Protein AF-A0AAN3KKC9-F1 (afdb_monomer)

Radius of gyration: 14.22 Å; Cα contacts (8 Å, |Δi|>4): 188; chains: 1; bounding box: 33×47×33 Å

Nearest PDB structures (foldseek):
  6au2-assembly1_A  TM=3.866E-01  e=2.430E+00  Homo sapiens
  7cjt-assembly1_D  TM=3.607E-01  e=2.745E+00  Homo sapiens
  1zq1-assembly1_B  TM=3.886E-01  e=3.102E+00  Pyrococcus abyssi
  4a4k-assembly5_I  TM=3.040E-01  e=2.918E+00  Saccharomyces cerevisiae

Secondary structure (DSSP, 8-state):
-HHHHHHHHHHHHHHHHS-HHHHHHHHHHS-SSS--EEEEEGGGTEEEEEEETT-----TTSEEEEEETTS-EEEEE--S-S--S-TTS-EEEEHHHHHTT-HHHHHHHHHHHHHHHTT-S-TTBS-------

Foldseek 3Di:
DVVQVVVLVVLLVVLLVDALVVSLCCLQVVCVQWFKKWFQAVVVQFIFIFGQSVRDDQDAQDWGFTQTSLRDTDIDGRPDPQDDPDSNDGHIHTSNCQCPVDPVSVVQSSQLSVCSNVVPPCSTGNDCPDPDD

Solvent-accessible surface area (backbone atoms only — not comparable to full-atom values): 7758 Å² total; per-residue (Å²): 107,71,66,57,57,53,49,51,54,52,50,45,54,46,50,66,75,46,55,68,67,60,42,51,50,48,54,58,75,64,33,91,86,61,66,45,32,32,43,37,28,55,91,74,41,34,39,47,46,28,31,56,69,80,71,67,82,94,48,75,73,40,81,43,46,34,43,31,65,89,70,49,80,48,78,51,60,35,86,60,74,64,62,83,88,51,91,72,48,64,36,57,34,44,43,58,61,48,45,69,66,44,72,67,48,30,51,52,51,55,50,36,54,47,30,50,58,73,62,47,95,64,37,37,46,70,68,84,72,73,89,75,128

Mean predicted aligned error: 5.26 Å

Sequence (133 aa):
MILMSRHIRKMQKKLKQTSVPDFIYYSIEKHNKYPIYVLHMPSNNIIEIGYNIINTDLVIGEKIHFRTLSNRSLYFNLTQPPLIATIKDDVFCTLHDYYNHNNETKSTIDNYISKIKDNHNTPWLLNNENVQE

pLDDT: mean 86.84, std 11.94, range [32.84, 96.31]

Organism: Escherichia coli (NCBI:txid562)

Structure (mmCIF, N/CA/C/O backbone):
data_AF-A0AAN3KKC9-F1
#
_entry.id   AF-A0AAN3KKC9-F1
#
loop_
_atom_site.group_PDB
_atom_site.id
_atom_site.type_symbol
_atom_site.label_atom_id
_atom_site.label_alt_id
_atom_site.label_comp_id
_atom_site.label_asym_id
_atom_site.label_entity_id
_atom_site.label_seq_id
_atom_site.pdbx_PDB_ins_code
_atom_site.Cartn_x
_atom_site.Cartn_y
_atom_site.Cartn_z
_atom_site.occupancy
_atom_site.B_iso_or_equiv
_atom_site.auth_seq_id
_atom_site.auth_comp_id
_atom_site.auth_asym_id
_atom_site.auth_atom_id
_atom_site.pdbx_PDB_model_num
ATOM 1 N N . MET A 1 1 ? -14.527 10.307 -11.798 1.00 59.19 1 MET A N 1
ATOM 2 C CA . MET A 1 1 ? -13.773 9.029 -11.851 1.00 59.19 1 MET A CA 1
ATOM 3 C C . MET A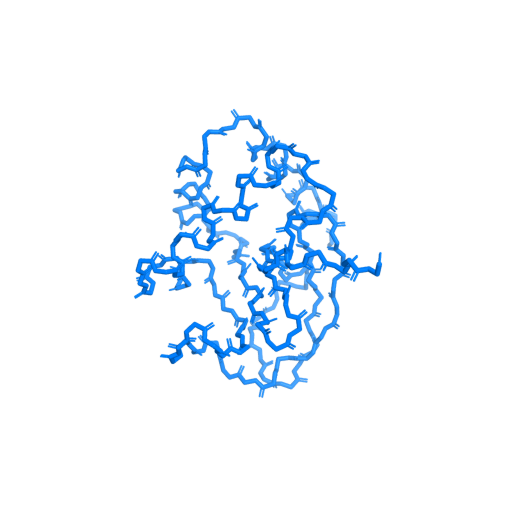 1 1 ? -12.574 9.041 -12.820 1.00 59.19 1 MET A C 1
ATOM 5 O O . MET A 1 1 ? -11.491 8.644 -12.409 1.00 59.19 1 MET A O 1
ATOM 9 N N . ILE A 1 2 ? -12.700 9.558 -14.057 1.00 67.69 2 ILE A N 1
ATOM 10 C CA . ILE A 1 2 ? -11.627 9.569 -15.091 1.00 67.69 2 ILE A CA 1
ATOM 11 C C . ILE A 1 2 ? -10.306 10.219 -14.619 1.00 67.69 2 ILE A C 1
ATOM 13 O O . ILE A 1 2 ? -9.221 9.715 -14.913 1.00 67.69 2 ILE A O 1
ATOM 17 N N . LEU A 1 3 ? -10.384 11.314 -13.853 1.00 79.50 3 LEU A N 1
ATOM 18 C CA . LEU A 1 3 ? -9.206 12.023 -13.336 1.00 79.50 3 LEU A CA 1
ATOM 19 C C . LEU A 1 3 ? -8.387 11.178 -12.347 1.00 79.50 3 LEU A C 1
ATOM 21 O O . LEU A 1 3 ? -7.163 11.147 -12.456 1.00 79.50 3 LEU A O 1
ATOM 25 N N . MET A 1 4 ? -9.052 10.447 -11.444 1.00 83.69 4 MET A N 1
ATOM 26 C CA . MET A 1 4 ? -8.395 9.576 -10.464 1.00 83.69 4 MET A CA 1
ATOM 27 C C . MET A 1 4 ? -7.703 8.399 -11.160 1.00 83.69 4 MET A C 1
ATOM 29 O O . MET A 1 4 ? -6.526 8.144 -10.933 1.00 83.69 4 MET A O 1
ATOM 33 N N . SER A 1 5 ? -8.375 7.735 -12.104 1.00 83.00 5 SER A N 1
ATOM 34 C CA . SER A 1 5 ? -7.759 6.642 -12.868 1.00 83.00 5 SER A CA 1
ATOM 35 C C . SER A 1 5 ? -6.536 7.105 -13.672 1.00 83.00 5 SER A C 1
ATOM 37 O O . SER A 1 5 ? -5.529 6.398 -13.732 1.00 83.00 5 SER A O 1
ATOM 39 N N . ARG A 1 6 ? -6.580 8.309 -14.265 1.00 87.12 6 ARG A N 1
ATOM 40 C CA . ARG A 1 6 ? -5.419 8.910 -14.944 1.00 87.12 6 ARG A CA 1
ATOM 41 C C . ARG A 1 6 ? -4.295 9.239 -13.959 1.00 87.12 6 ARG A C 1
AT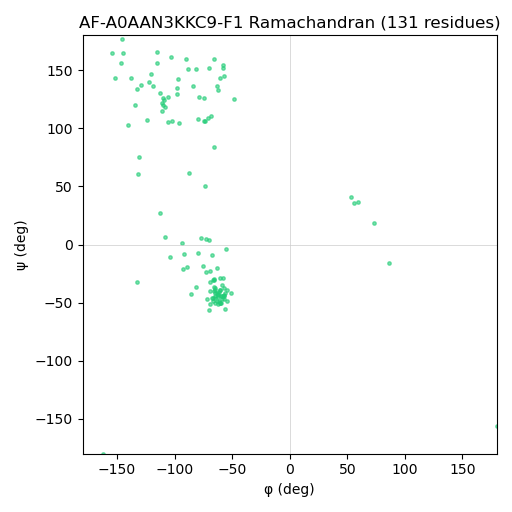OM 43 O O . ARG A 1 6 ? -3.129 9.024 -14.293 1.00 87.12 6 ARG A O 1
ATOM 50 N N . HIS A 1 7 ? -4.633 9.736 -12.771 1.00 88.31 7 HIS A N 1
ATOM 51 C CA . HIS A 1 7 ? -3.671 10.004 -11.705 1.00 88.31 7 HIS A CA 1
ATOM 52 C C . HIS A 1 7 ? -2.953 8.720 -11.270 1.00 88.31 7 HIS A C 1
ATOM 54 O O . HIS A 1 7 ? -1.728 8.670 -11.322 1.00 88.31 7 HIS A O 1
ATOM 60 N N . ILE A 1 8 ? -3.694 7.650 -10.982 1.00 89.06 8 ILE A N 1
ATOM 61 C CA . ILE A 1 8 ? -3.138 6.352 -10.568 1.00 89.06 8 ILE A CA 1
ATOM 62 C C . ILE A 1 8 ? -2.166 5.807 -11.619 1.00 89.06 8 ILE A C 1
ATOM 64 O O . ILE A 1 8 ? -1.034 5.459 -11.292 1.00 89.06 8 ILE A O 1
ATOM 68 N N . ARG A 1 9 ? -2.546 5.826 -12.904 1.00 89.69 9 ARG A N 1
ATOM 69 C CA . ARG A 1 9 ? -1.652 5.397 -13.997 1.00 89.69 9 ARG A CA 1
ATOM 70 C C . ARG A 1 9 ? -0.373 6.231 -14.071 1.00 89.69 9 ARG A C 1
ATOM 72 O O . ARG A 1 9 ? 0.696 5.693 -14.348 1.00 89.69 9 ARG A O 1
ATOM 79 N N . LYS A 1 10 ? -0.463 7.548 -13.848 1.00 90.69 10 LYS A N 1
ATOM 80 C CA . LYS A 1 10 ? 0.715 8.429 -13.798 1.00 90.69 10 LYS A CA 1
ATOM 81 C C . LYS A 1 10 ? 1.635 8.033 -12.642 1.00 90.69 10 LYS A C 1
ATOM 83 O O . LYS A 1 10 ? 2.846 7.991 -12.830 1.00 90.69 10 LYS A O 1
ATOM 88 N N . MET A 1 11 ? 1.066 7.718 -11.485 1.00 91.25 11 MET A N 1
ATOM 89 C CA . MET A 1 11 ? 1.815 7.341 -10.287 1.00 91.25 11 MET A CA 1
ATOM 90 C C . MET A 1 11 ? 2.487 5.976 -10.433 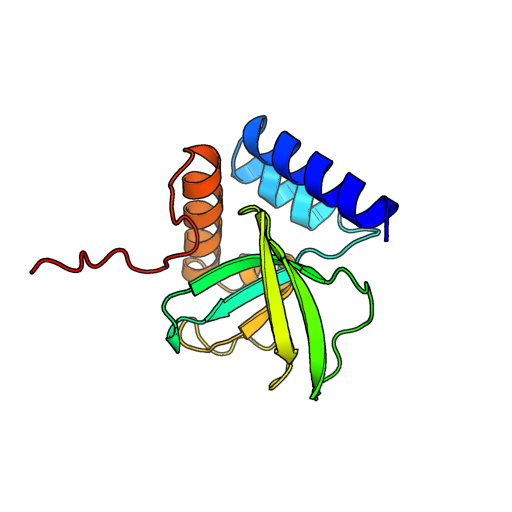1.00 91.25 11 MET A C 1
ATOM 92 O O . MET A 1 11 ? 3.666 5.854 -10.120 1.00 91.25 11 MET A O 1
ATOM 96 N N . GLN A 1 12 ? 1.810 4.998 -11.037 1.00 90.88 12 GLN A N 1
ATOM 97 C CA . GLN A 1 12 ? 2.410 3.709 -11.395 1.00 90.88 12 GLN A CA 1
ATOM 98 C C . GLN A 1 12 ? 3.591 3.868 -12.364 1.00 90.88 12 GLN A C 1
ATOM 100 O O . GLN A 1 12 ? 4.644 3.273 -12.157 1.00 90.88 12 GLN A O 1
ATOM 105 N N . LYS A 1 13 ? 3.456 4.710 -13.400 1.00 91.94 13 LYS A N 1
ATOM 106 C CA . LYS A 1 13 ? 4.572 5.01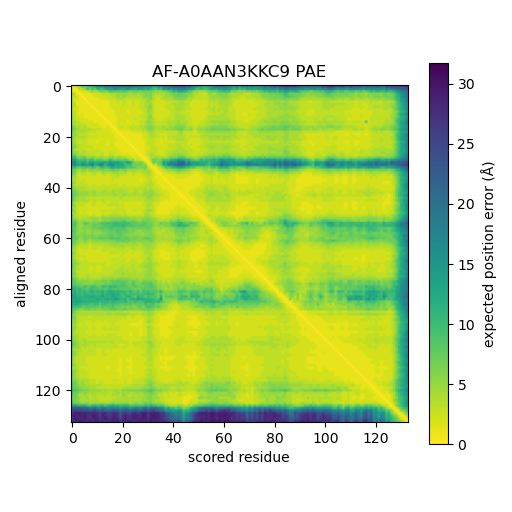1 -14.315 1.00 91.94 13 LYS A CA 1
ATOM 107 C C . LYS A 1 13 ? 5.735 5.681 -13.589 1.00 91.94 13 LYS A C 1
ATOM 109 O O . LYS A 1 13 ? 6.881 5.317 -13.824 1.00 91.94 13 LYS A O 1
ATOM 114 N N . LYS A 1 14 ? 5.438 6.634 -12.702 1.00 91.56 14 LYS A N 1
ATOM 115 C CA . LYS A 1 14 ? 6.456 7.343 -11.926 1.00 91.56 14 LYS A CA 1
ATOM 116 C C . LYS A 1 14 ? 7.230 6.392 -11.014 1.00 91.56 14 LYS A C 1
ATOM 118 O O . LYS A 1 14 ? 8.451 6.433 -11.039 1.00 91.56 14 LYS A O 1
ATOM 123 N N . LEU A 1 15 ? 6.536 5.494 -10.310 1.00 92.38 15 LEU A N 1
ATOM 12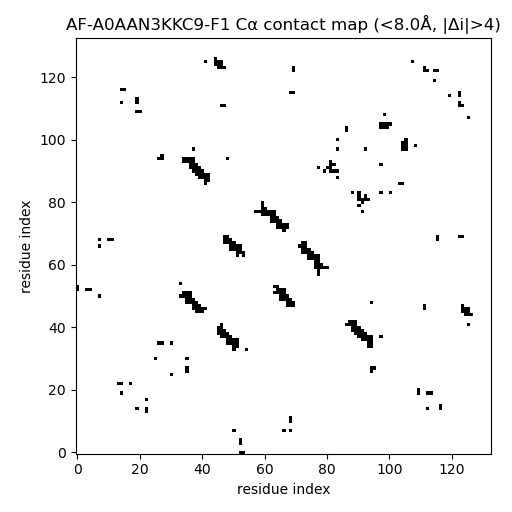4 C CA . LEU A 1 15 ? 7.146 4.456 -9.470 1.00 92.38 15 LEU A CA 1
ATOM 125 C C . LEU A 1 15 ? 8.210 3.656 -10.235 1.00 92.38 15 LEU A C 1
ATOM 127 O O . LEU A 1 15 ? 9.288 3.404 -9.708 1.00 92.38 15 LEU A O 1
ATOM 131 N N . LYS A 1 16 ? 7.942 3.302 -11.498 1.00 90.12 16 LYS A N 1
ATOM 132 C CA . LYS A 1 16 ? 8.890 2.558 -12.345 1.00 90.12 16 LYS A CA 1
ATOM 133 C C . LYS A 1 16 ? 10.126 3.359 -12.759 1.00 90.12 16 LYS A C 1
ATOM 135 O O . LYS A 1 16 ? 11.136 2.761 -13.109 1.00 90.12 16 LYS A O 1
ATOM 140 N N . GLN A 1 17 ? 10.045 4.686 -12.751 1.00 91.44 17 GLN A N 1
ATOM 141 C CA . GLN A 1 17 ? 11.067 5.584 -13.298 1.00 91.44 17 GLN A CA 1
ATOM 142 C C . GLN A 1 17 ? 11.923 6.265 -12.224 1.00 91.44 17 GLN A C 1
ATOM 144 O O . GLN A 1 17 ? 12.926 6.885 -12.561 1.00 91.44 17 GLN A O 1
ATOM 149 N N . THR A 1 18 ? 11.547 6.177 -10.947 1.00 92.25 18 THR A N 1
ATOM 150 C CA . THR A 1 18 ? 12.249 6.846 -9.842 1.00 92.25 18 THR A CA 1
ATOM 151 C C . THR A 1 18 ? 12.875 5.846 -8.871 1.00 92.25 18 THR A C 1
ATOM 153 O O . THR A 1 18 ? 12.578 4.646 -8.901 1.00 92.25 18 THR A O 1
ATOM 156 N N . SER A 1 19 ? 13.776 6.315 -8.004 1.00 93.81 19 SER A N 1
ATOM 157 C CA . SER A 1 19 ? 14.222 5.514 -6.860 1.00 93.81 19 SER A CA 1
ATOM 158 C C . SER A 1 19 ? 13.061 5.297 -5.873 1.00 93.81 19 SER A C 1
ATOM 160 O O . SER A 1 19 ? 12.060 6.021 -5.912 1.00 93.81 19 SER A O 1
ATOM 162 N N . VAL A 1 20 ? 13.175 4.278 -5.015 1.00 93.44 20 VAL A N 1
ATOM 163 C CA . VAL A 1 20 ? 12.172 3.999 -3.972 1.00 93.44 20 VAL A CA 1
ATOM 164 C C . VAL A 1 20 ? 12.058 5.175 -2.990 1.00 93.44 20 VAL A C 1
ATOM 166 O O . VAL A 1 20 ? 10.940 5.671 -2.827 1.00 93.44 20 VAL A O 1
ATOM 169 N N . PRO A 1 21 ? 13.168 5.719 -2.443 1.00 92.25 21 PRO A N 1
ATOM 170 C CA . PRO A 1 21 ? 13.101 6.890 -1.571 1.00 92.25 21 PRO A CA 1
ATOM 171 C C . PRO A 1 21 ? 12.455 8.105 -2.244 1.00 92.25 21 PRO A C 1
ATOM 173 O O . PRO A 1 21 ? 11.577 8.731 -1.653 1.00 92.25 21 PRO A O 1
ATOM 176 N N . ASP A 1 22 ? 12.811 8.406 -3.500 1.00 93.12 22 ASP A N 1
ATOM 177 C CA . ASP A 1 22 ? 12.248 9.560 -4.218 1.00 93.12 22 ASP A CA 1
ATOM 178 C C . ASP A 1 22 ? 10.747 9.406 -4.467 1.00 93.12 22 ASP A C 1
ATOM 180 O O . ASP A 1 22 ? 9.991 10.381 -4.412 1.00 93.12 22 ASP A O 1
ATOM 184 N N . PHE A 1 23 ? 10.298 8.183 -4.766 1.00 93.69 23 PHE A N 1
ATOM 185 C CA . PHE A 1 23 ? 8.882 7.903 -4.969 1.00 93.69 23 PHE A CA 1
ATOM 186 C C . PHE A 1 23 ? 8.088 8.113 -3.683 1.00 93.69 23 PHE A C 1
ATOM 188 O O . PHE A 1 23 ? 7.030 8.748 -3.720 1.00 93.69 23 PHE A O 1
ATOM 195 N N . ILE A 1 24 ? 8.589 7.597 -2.561 1.00 92.56 24 ILE A N 1
ATOM 196 C CA . ILE A 1 24 ? 7.931 7.714 -1.259 1.00 92.56 24 ILE A CA 1
ATOM 197 C C . ILE A 1 24 ? 7.917 9.171 -0.810 1.00 92.56 24 ILE A C 1
ATOM 199 O O . ILE A 1 24 ? 6.846 9.690 -0.510 1.00 92.56 24 ILE A O 1
ATOM 203 N N . TYR A 1 25 ? 9.059 9.861 -0.873 1.00 91.25 25 TYR A N 1
ATOM 204 C CA . TYR A 1 25 ? 9.148 11.288 -0.566 1.00 91.25 25 TYR A CA 1
ATOM 205 C C . TYR A 1 25 ? 8.153 12.095 -1.403 1.00 91.25 25 TYR A C 1
ATOM 207 O O . TYR A 1 25 ? 7.362 12.863 -0.867 1.00 91.25 25 TYR A O 1
ATOM 215 N N . TYR A 1 26 ? 8.100 11.868 -2.718 1.00 89.75 26 TYR A N 1
ATOM 216 C CA . TYR A 1 26 ? 7.122 12.536 -3.575 1.00 89.75 26 TYR A CA 1
ATOM 217 C C . TYR A 1 26 ? 5.671 12.211 -3.190 1.00 89.75 26 TYR A C 1
ATOM 219 O O . TYR A 1 26 ? 4.816 13.094 -3.225 1.00 89.75 26 TYR A O 1
ATOM 227 N N . SER A 1 27 ? 5.392 10.954 -2.849 1.00 89.62 27 SER A N 1
ATOM 228 C CA . SER A 1 27 ? 4.062 10.481 -2.458 1.00 89.62 27 SER A CA 1
ATOM 229 C C . SER A 1 27 ? 3.597 11.105 -1.143 1.00 89.62 27 SER A C 1
ATOM 231 O O . SER A 1 27 ? 2.423 11.446 -1.018 1.00 89.62 27 SER A O 1
ATOM 233 N N . ILE A 1 28 ? 4.523 11.303 -0.204 1.00 89.12 28 ILE A N 1
ATOM 234 C CA . ILE A 1 28 ? 4.271 11.914 1.100 1.00 89.12 28 ILE A CA 1
ATOM 235 C C . ILE A 1 28 ? 4.245 13.440 1.022 1.00 89.12 28 ILE A C 1
ATOM 237 O O . ILE A 1 28 ? 3.432 14.039 1.696 1.00 89.12 28 ILE A O 1
ATOM 241 N N . GLU A 1 29 ? 5.062 14.104 0.208 1.00 83.38 29 GLU A N 1
ATOM 242 C CA . GLU A 1 29 ? 5.160 15.577 0.208 1.00 83.38 29 GLU A CA 1
ATOM 243 C C . GLU A 1 29 ? 4.228 16.261 -0.795 1.00 83.38 29 GLU A C 1
ATOM 245 O O . GLU A 1 29 ? 3.943 17.453 -0.696 1.00 83.38 29 GLU A O 1
ATOM 250 N N . LYS A 1 30 ? 3.772 15.538 -1.824 1.00 72.31 30 LYS A N 1
ATOM 251 C CA . LYS A 1 30 ? 2.951 16.103 -2.911 1.00 72.31 30 LYS A CA 1
ATOM 252 C C . LYS A 1 30 ? 1.519 15.560 -2.919 1.00 72.31 30 LYS A C 1
ATOM 254 O O . LYS A 1 30 ? 0.873 15.567 -3.968 1.00 72.31 30 LYS A O 1
ATOM 259 N N . HIS A 1 31 ? 1.002 15.140 -1.762 1.00 65.56 31 HIS A N 1
ATOM 260 C CA . HIS A 1 31 ? -0.327 14.532 -1.591 1.00 65.56 31 HIS A CA 1
ATOM 261 C C . HIS A 1 31 ? -1.515 15.509 -1.715 1.00 65.56 31 HIS A C 1
ATOM 263 O O . HIS A 1 31 ? -2.657 15.084 -1.566 1.00 65.56 31 HIS A O 1
ATOM 269 N N . ASN A 1 32 ? -1.284 16.784 -2.060 1.00 59.25 32 ASN A N 1
ATOM 270 C CA . ASN A 1 32 ? -2.227 17.917 -1.956 1.00 59.25 32 ASN A CA 1
ATOM 271 C C . ASN A 1 32 ? -3.602 17.778 -2.647 1.00 59.25 32 ASN A C 1
ATOM 273 O O . ASN A 1 32 ? -4.414 18.693 -2.559 1.00 59.25 32 ASN A O 1
ATOM 277 N N . LYS A 1 33 ? -3.881 16.690 -3.372 1.00 72.81 33 LYS A N 1
ATOM 278 C CA . LYS A 1 33 ? -5.191 16.457 -4.004 1.00 72.81 33 LYS A CA 1
ATOM 279 C C . LYS A 1 33 ? -5.766 15.062 -3.772 1.00 72.81 33 LYS A C 1
ATOM 281 O O . LYS A 1 33 ? -6.983 14.928 -3.744 1.00 72.81 33 LYS A O 1
ATOM 286 N N . TYR A 1 34 ? -4.914 14.045 -3.658 1.00 81.38 34 TYR A N 1
ATOM 287 C CA . TYR A 1 34 ? -5.322 12.647 -3.542 1.00 81.38 34 TYR A CA 1
ATOM 288 C C . TYR A 1 34 ? -4.405 11.951 -2.536 1.00 81.38 34 TYR A C 1
ATOM 290 O O . TYR A 1 34 ? -3.258 11.652 -2.888 1.00 81.38 34 TYR A O 1
ATOM 298 N N . PRO A 1 35 ? -4.878 11.711 -1.302 1.00 86.69 35 PRO A N 1
ATOM 299 C CA . PRO A 1 35 ? -4.110 10.976 -0.314 1.00 86.69 35 PRO A CA 1
ATOM 300 C C . PRO A 1 35 ? -3.806 9.562 -0.812 1.00 86.69 35 PRO A C 1
ATOM 302 O O . PRO A 1 35 ? -4.628 8.921 -1.476 1.00 86.69 35 PRO A O 1
ATOM 305 N N . ILE A 1 36 ? -2.610 9.084 -0.482 1.00 91.94 36 ILE A N 1
ATOM 306 C CA . ILE A 1 36 ? -2.217 7.691 -0.678 1.00 91.94 36 ILE A CA 1
ATOM 307 C C . ILE A 1 36 ? -2.405 6.983 0.655 1.00 91.94 36 ILE A C 1
ATOM 309 O O . ILE A 1 36 ? -1.995 7.501 1.694 1.00 91.94 36 ILE A O 1
ATOM 313 N N . TYR A 1 37 ? -3.007 5.803 0.612 1.00 93.50 37 TYR A N 1
ATOM 314 C CA . TYR A 1 37 ? -3.285 4.984 1.782 1.00 93.50 37 TYR A CA 1
ATOM 315 C C . TYR A 1 37 ? -2.513 3.673 1.730 1.00 93.50 37 TYR A C 1
ATOM 317 O O . TYR A 1 37 ? -2.165 3.183 0.650 1.00 93.50 37 TYR A O 1
ATOM 325 N N . VAL A 1 38 ? -2.295 3.110 2.911 1.00 94.88 38 VAL A N 1
ATOM 326 C CA . VAL A 1 38 ? -1.746 1.779 3.143 1.00 94.88 38 VAL A CA 1
ATOM 327 C C . VAL A 1 38 ? -2.866 0.915 3.699 1.00 94.88 38 VAL A C 1
ATOM 329 O O . VAL A 1 38 ? -3.505 1.284 4.679 1.00 94.88 38 VAL A O 1
ATOM 332 N N . LEU A 1 39 ? -3.097 -0.225 3.057 1.00 95.19 39 LEU A N 1
ATOM 333 C CA . LEU A 1 39 ? -3.862 -1.341 3.587 1.00 95.19 39 LEU A CA 1
ATOM 334 C C . LEU A 1 39 ? -2.857 -2.393 4.042 1.00 95.19 39 LEU A C 1
ATOM 336 O O . LEU A 1 39 ? -2.238 -3.047 3.206 1.00 95.19 39 LEU A O 1
ATOM 340 N N . HIS A 1 40 ? -2.681 -2.536 5.345 1.00 93.75 40 HIS A N 1
ATOM 341 C CA . HIS A 1 40 ? -1.819 -3.544 5.945 1.00 93.75 40 HIS A CA 1
ATOM 342 C C . HIS A 1 40 ? -2.715 -4.553 6.658 1.00 93.75 40 HIS A C 1
ATOM 344 O O . HIS A 1 40 ? -3.445 -4.179 7.563 1.00 93.75 40 HIS A O 1
ATOM 350 N N . MET A 1 41 ? -2.731 -5.802 6.200 1.00 92.62 41 MET A N 1
ATOM 351 C CA . MET A 1 41 ? -3.562 -6.874 6.752 1.00 92.62 41 MET A CA 1
ATOM 352 C C . MET A 1 41 ? -2.705 -8.120 6.992 1.00 92.62 41 MET A C 1
ATOM 354 O O . MET A 1 41 ? -2.736 -9.060 6.186 1.00 92.62 41 MET A O 1
ATOM 358 N N . PRO A 1 42 ? -1.881 -8.133 8.051 1.00 90.75 42 PRO A N 1
ATOM 359 C CA . PRO A 1 42 ? -1.045 -9.272 8.401 1.00 90.75 42 PRO A CA 1
ATOM 360 C C . PRO A 1 42 ? -1.882 -10.519 8.690 1.00 90.75 42 PRO A C 1
ATOM 362 O O . PRO A 1 42 ? -1.428 -11.616 8.365 1.00 90.75 42 PRO A O 1
ATOM 365 N N . SER A 1 43 ? -3.122 -10.372 9.176 1.00 90.50 43 SER A N 1
ATOM 366 C CA . SER A 1 43 ? -4.069 -11.486 9.346 1.00 90.50 43 SER A CA 1
ATOM 367 C C . SER A 1 43 ? -4.361 -12.230 8.032 1.00 90.50 43 SER A C 1
ATOM 369 O O . SER A 1 43 ? -4.605 -13.436 8.025 1.00 90.50 43 SER A O 1
ATOM 371 N N . ASN A 1 44 ? -4.265 -11.523 6.904 1.00 91.25 44 ASN A N 1
ATOM 372 C CA . ASN A 1 44 ? -4.456 -12.036 5.552 1.00 91.25 44 ASN A CA 1
ATOM 373 C C . ASN A 1 44 ? -3.143 -12.144 4.761 1.00 91.25 44 ASN A C 1
ATOM 375 O O . ASN A 1 44 ? -3.188 -12.439 3.567 1.00 91.25 44 ASN A O 1
ATOM 379 N N . ASN A 1 45 ? -1.988 -11.907 5.394 1.00 93.94 45 ASN A N 1
ATOM 380 C CA . ASN A 1 45 ? -0.671 -11.860 4.752 1.00 93.94 45 ASN A CA 1
ATOM 381 C C . ASN A 1 45 ? -0.583 -10.846 3.585 1.00 93.94 45 ASN A C 1
ATOM 383 O O . ASN A 1 45 ? 0.080 -11.096 2.575 1.00 93.94 45 ASN A O 1
ATOM 387 N N . ILE A 1 46 ? -1.273 -9.704 3.690 1.00 93.62 46 ILE A N 1
ATOM 388 C CA . ILE A 1 46 ? -1.387 -8.714 2.608 1.00 93.62 46 ILE A CA 1
ATOM 389 C C . ILE A 1 46 ? -0.881 -7.339 3.048 1.00 93.62 46 ILE A C 1
ATOM 391 O O . ILE A 1 46 ? -1.195 -6.856 4.130 1.00 93.62 46 ILE A O 1
ATOM 395 N N . ILE A 1 47 ? -0.171 -6.660 2.151 1.00 95.69 47 ILE A N 1
ATOM 396 C CA . ILE A 1 47 ? 0.026 -5.215 2.169 1.00 95.69 47 ILE A CA 1
ATOM 397 C C . ILE A 1 47 ? -0.218 -4.613 0.789 1.00 95.69 47 ILE A C 1
ATOM 399 O O . ILE A 1 47 ? 0.282 -5.096 -0.223 1.00 95.69 47 ILE A O 1
ATOM 403 N N . GLU A 1 48 ? -0.962 -3.518 0.740 1.00 96.31 48 GLU A N 1
ATOM 404 C CA . GLU A 1 48 ? -1.228 -2.774 -0.483 1.00 96.31 48 GLU A 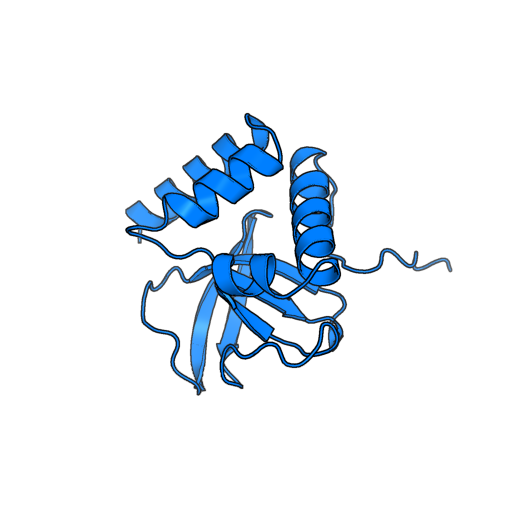CA 1
ATOM 405 C C . GLU A 1 48 ? -1.129 -1.273 -0.235 1.00 96.31 48 GLU A C 1
ATOM 407 O O . GLU A 1 48 ? -1.560 -0.756 0.790 1.00 96.31 48 GLU A O 1
ATOM 412 N N . ILE A 1 49 ? -0.612 -0.550 -1.224 1.00 95.69 49 ILE A N 1
ATOM 413 C CA . ILE A 1 49 ? -0.559 0.916 -1.219 1.00 95.69 49 ILE A CA 1
ATOM 414 C C . ILE A 1 49 ? -1.365 1.419 -2.404 1.00 95.69 49 ILE A C 1
ATOM 416 O O . ILE A 1 49 ? -1.233 0.882 -3.508 1.00 95.69 49 ILE A O 1
ATOM 420 N N . GLY A 1 50 ? -2.184 2.447 -2.213 1.00 94.31 50 GLY A N 1
ATOM 421 C CA . GLY A 1 50 ? -3.117 2.879 -3.245 1.00 94.31 50 GLY A CA 1
ATOM 422 C C . GLY A 1 50 ? -3.985 4.066 -2.866 1.00 94.31 50 GLY A C 1
ATOM 423 O O . GLY A 1 50 ? -3.645 4.860 -1.995 1.00 94.31 50 GLY A O 1
ATOM 424 N N . TYR A 1 51 ? -5.127 4.172 -3.540 1.00 93.12 51 TYR A N 1
ATOM 425 C CA . TYR A 1 51 ? -6.037 5.310 -3.447 1.00 93.12 51 TYR A CA 1
ATOM 426 C C . TYR A 1 51 ? -7.467 4.855 -3.172 1.00 93.12 51 TYR A C 1
ATOM 428 O O . TYR A 1 51 ? -7.956 3.936 -3.838 1.00 93.12 51 TYR A O 1
ATOM 436 N N . ASN A 1 52 ? -8.163 5.553 -2.270 1.00 90.50 52 ASN A N 1
ATOM 437 C CA . ASN A 1 52 ? -9.624 5.511 -2.205 1.00 90.50 52 ASN A CA 1
ATOM 438 C C . ASN A 1 52 ? -10.191 6.263 -3.424 1.00 90.50 52 ASN A C 1
ATOM 440 O O . ASN A 1 52 ? -10.094 7.488 -3.507 1.00 90.50 52 ASN A O 1
ATOM 444 N N . ILE A 1 53 ? -10.772 5.551 -4.393 1.00 88.44 53 ILE A N 1
ATOM 445 C CA . ILE A 1 53 ? -11.193 6.154 -5.669 1.00 88.44 53 ILE A CA 1
ATOM 446 C C . ILE A 1 53 ? -12.462 7.001 -5.565 1.00 88.44 53 ILE A C 1
ATOM 448 O O . ILE A 1 53 ? -12.707 7.811 -6.464 1.00 88.44 53 ILE A O 1
ATOM 452 N N . ILE A 1 54 ? -13.253 6.817 -4.502 1.00 83.81 54 ILE A N 1
ATOM 453 C CA . ILE A 1 54 ? -14.405 7.680 -4.205 1.00 83.81 54 ILE A CA 1
ATOM 454 C C . ILE A 1 54 ? -13.911 9.044 -3.700 1.00 83.81 54 ILE A C 1
ATOM 456 O O . ILE A 1 54 ? -14.575 10.052 -3.925 1.00 83.81 54 ILE A O 1
ATOM 460 N N . ASN A 1 55 ? -12.689 9.098 -3.150 1.00 76.25 55 ASN A N 1
ATOM 461 C CA . ASN A 1 55 ? -12.050 10.312 -2.642 1.00 76.25 55 ASN A CA 1
ATOM 462 C C . ASN A 1 55 ? -12.931 11.056 -1.626 1.00 76.25 55 ASN A C 1
ATOM 464 O O . ASN A 1 55 ? -13.057 12.279 -1.669 1.00 76.25 55 ASN A O 1
ATOM 468 N N . THR A 1 56 ? -13.566 10.278 -0.758 1.00 77.38 56 THR A N 1
ATOM 469 C CA . THR A 1 56 ? -14.302 10.732 0.418 1.00 77.38 56 THR A CA 1
ATOM 470 C C . THR A 1 56 ? -13.474 10.481 1.666 1.00 77.38 56 THR A C 1
ATOM 472 O O . THR A 1 56 ? -12.552 9.656 1.656 1.00 77.38 56 THR A O 1
ATOM 475 N N . ASP A 1 57 ? -13.838 11.176 2.738 1.00 80.81 57 ASP A N 1
ATOM 476 C CA . ASP A 1 57 ? -13.241 10.973 4.049 1.00 80.81 57 ASP A CA 1
ATOM 477 C C . ASP A 1 57 ? -13.399 9.521 4.515 1.00 80.81 57 ASP A C 1
ATOM 479 O O . ASP A 1 57 ? -14.327 8.803 4.124 1.00 80.81 57 ASP A O 1
ATOM 483 N N . LEU A 1 58 ? -12.454 9.080 5.345 1.00 83.19 58 LEU A N 1
ATOM 484 C CA . LEU A 1 58 ? -12.496 7.758 5.955 1.00 83.19 58 LEU A CA 1
ATOM 485 C C . LEU A 1 58 ? -13.544 7.749 7.066 1.00 83.19 58 LEU A C 1
ATOM 487 O O . LEU A 1 58 ? -13.325 8.305 8.140 1.00 83.19 58 LEU A O 1
ATOM 491 N N . VAL A 1 59 ? -14.674 7.101 6.801 1.00 83.88 59 VAL A N 1
ATOM 492 C CA . VAL A 1 59 ? -15.768 6.935 7.760 1.00 83.88 59 VAL A CA 1
ATOM 493 C C . VAL A 1 59 ? -15.876 5.459 8.129 1.00 83.88 59 VAL A C 1
ATOM 495 O O . VAL A 1 59 ? -15.890 4.587 7.260 1.00 83.88 59 VAL A O 1
ATOM 498 N N . ILE A 1 60 ? -15.922 5.169 9.429 1.00 87.00 60 ILE A N 1
ATOM 499 C CA . ILE A 1 60 ? -16.091 3.801 9.934 1.00 87.00 60 ILE A CA 1
ATOM 500 C C . ILE A 1 60 ? -17.453 3.265 9.477 1.00 87.00 60 ILE A C 1
ATOM 502 O O . ILE A 1 60 ? -18.461 3.961 9.551 1.00 87.00 60 ILE A O 1
ATOM 506 N N . GLY A 1 61 ? -17.476 2.019 9.011 1.00 85.38 61 GLY A N 1
ATOM 507 C CA . GLY A 1 61 ? -18.660 1.347 8.475 1.00 85.38 61 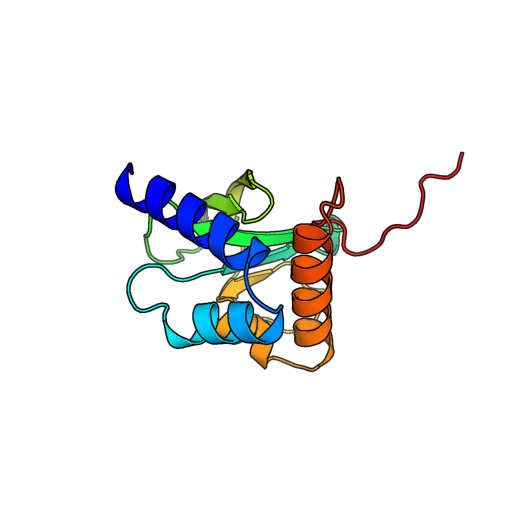GLY A CA 1
ATOM 508 C C . GLY A 1 61 ? -18.909 1.600 6.986 1.00 85.38 61 GLY A C 1
ATOM 509 O O . GLY A 1 61 ? -19.633 0.823 6.364 1.00 85.38 61 GLY A O 1
ATOM 510 N N . GLU A 1 62 ? -18.273 2.611 6.389 1.00 86.06 62 GLU A N 1
ATOM 511 C CA . GLU A 1 62 ? -18.440 2.925 4.970 1.00 86.06 62 GLU A CA 1
ATOM 512 C C . GLU A 1 62 ? -17.579 2.043 4.061 1.00 86.06 62 GLU A C 1
ATOM 514 O O . GLU A 1 62 ? -16.491 1.572 4.423 1.00 86.06 62 GLU A O 1
ATOM 519 N N . LYS A 1 63 ? -18.079 1.839 2.837 1.00 89.31 63 LYS A N 1
ATOM 520 C CA . LYS A 1 63 ? -17.386 1.077 1.794 1.00 89.31 63 LYS A CA 1
ATOM 521 C C . LYS A 1 63 ? -16.233 1.881 1.207 1.00 89.31 63 LYS A C 1
ATOM 523 O O . LYS A 1 63 ? -16.418 2.959 0.644 1.00 89.31 63 LYS A O 1
ATOM 528 N N . ILE A 1 64 ? -15.052 1.283 1.218 1.00 91.31 64 ILE A N 1
ATOM 529 C CA . ILE A 1 64 ? -13.857 1.773 0.545 1.00 91.31 64 ILE A CA 1
ATOM 530 C C . ILE A 1 64 ? -13.696 1.058 -0.793 1.00 91.31 64 ILE A C 1
ATOM 532 O O . ILE A 1 64 ? -13.705 -0.171 -0.882 1.00 91.31 64 ILE A O 1
ATOM 536 N N . HIS A 1 65 ? -13.502 1.852 -1.844 1.00 92.88 65 HIS A N 1
ATOM 537 C CA . HIS A 1 65 ? -13.129 1.367 -3.166 1.00 92.88 65 HIS A CA 1
ATOM 538 C C . HIS A 1 65 ? -11.656 1.698 -3.381 1.00 92.88 65 HIS A C 1
ATOM 540 O O . HIS A 1 65 ? -11.290 2.853 -3.604 1.00 92.88 65 HIS A O 1
ATOM 546 N N . PHE A 1 66 ? -10.799 0.691 -3.296 1.00 93.31 66 PHE A N 1
ATOM 547 C CA . PHE A 1 66 ? -9.361 0.888 -3.228 1.00 93.31 66 PHE A CA 1
ATOM 548 C C . PHE A 1 66 ? -8.676 0.404 -4.501 1.00 93.31 66 PHE A C 1
ATOM 550 O O . PHE A 1 66 ? -8.786 -0.763 -4.880 1.00 93.31 66 PHE A O 1
ATOM 557 N N . ARG A 1 67 ? -7.959 1.302 -5.181 1.00 94.31 67 ARG A N 1
ATOM 558 C CA . ARG A 1 67 ? -7.141 0.957 -6.350 1.00 94.31 67 ARG A CA 1
ATOM 559 C C . ARG A 1 67 ? -5.669 1.041 -5.978 1.00 94.31 67 ARG A C 1
ATOM 561 O O . ARG A 1 67 ? -5.179 2.116 -5.631 1.00 94.31 67 ARG A O 1
ATOM 568 N N . THR A 1 68 ? -4.977 -0.086 -6.081 1.00 94.50 68 THR A N 1
ATOM 569 C CA . THR A 1 68 ? -3.604 -0.242 -5.596 1.00 94.50 68 THR A CA 1
ATOM 570 C C . THR A 1 68 ? -2.567 0.103 -6.667 1.00 94.50 68 THR A C 1
ATOM 572 O O . THR A 1 68 ? -2.834 0.072 -7.875 1.00 94.50 68 THR A O 1
ATOM 575 N N . LEU A 1 69 ? -1.344 0.404 -6.231 1.00 93.69 69 LEU A N 1
ATOM 576 C CA . LEU A 1 69 ? -0.182 0.594 -7.099 1.00 93.69 69 LEU A CA 1
ATOM 577 C C . LEU A 1 69 ? 0.213 -0.709 -7.808 1.00 93.69 69 LEU A C 1
ATOM 579 O O . LEU A 1 69 ? 0.619 -0.652 -8.969 1.00 93.69 69 LEU A O 1
ATOM 583 N N . SER A 1 70 ? -0.022 -1.865 -7.175 1.00 92.31 70 SER A N 1
ATOM 584 C CA . SER A 1 70 ? 0.090 -3.206 -7.773 1.00 92.31 70 SER A CA 1
ATOM 585 C C . SER A 1 70 ? -1.009 -3.518 -8.809 1.00 92.31 70 SER A C 1
ATOM 587 O O . SER A 1 70 ? -1.039 -4.606 -9.378 1.00 92.31 70 SER A O 1
ATOM 589 N N . ASN A 1 71 ? -1.883 -2.546 -9.113 1.00 90.88 71 ASN A N 1
ATOM 590 C CA . ASN A 1 71 ? -2.938 -2.609 -10.128 1.00 90.88 71 ASN A CA 1
ATOM 591 C C . ASN A 1 71 ? -4.148 -3.495 -9.768 1.00 90.88 71 ASN A C 1
ATOM 593 O O . ASN A 1 71 ? -4.948 -3.832 -10.648 1.00 90.88 71 ASN A O 1
ATOM 597 N N . ARG A 1 72 ? -4.330 -3.811 -8.483 1.00 92.00 72 ARG A N 1
ATOM 598 C CA . ARG A 1 72 ? -5.490 -4.533 -7.943 1.00 92.00 72 ARG A CA 1
ATOM 599 C C . ARG A 1 72 ? -6.610 -3.564 -7.566 1.00 92.00 72 ARG A C 1
ATOM 601 O O . ARG A 1 72 ? -6.371 -2.400 -7.243 1.00 92.00 72 ARG A O 1
ATOM 608 N N . SER A 1 73 ? -7.848 -4.044 -7.652 1.00 93.62 73 SER A N 1
ATOM 609 C CA . SER A 1 73 ? -9.025 -3.359 -7.106 1.00 93.62 73 SER A CA 1
ATOM 610 C C . SER A 1 73 ? -9.517 -4.139 -5.899 1.00 93.62 73 SER A C 1
ATOM 612 O O . SER A 1 73 ? -9.797 -5.328 -6.029 1.00 93.62 73 SER A O 1
ATOM 614 N N . LEU A 1 74 ? -9.626 -3.471 -4.756 1.00 93.75 74 LEU A N 1
ATOM 615 C CA . LEU A 1 74 ? -10.110 -4.040 -3.505 1.00 93.75 74 LEU A CA 1
ATOM 616 C C . LEU A 1 74 ? -11.341 -3.268 -3.029 1.00 93.75 74 LEU A C 1
ATOM 618 O O . LEU A 1 74 ? -11.457 -2.062 -3.254 1.00 93.75 74 LEU A O 1
ATOM 622 N N . TYR A 1 75 ? -12.254 -3.984 -2.380 1.00 92.81 75 TYR A N 1
ATOM 623 C CA . TYR A 1 75 ? -13.503 -3.448 -1.853 1.00 92.81 75 TYR A CA 1
ATOM 624 C C . TYR A 1 75 ? -13.682 -3.984 -0.440 1.00 92.81 75 TYR A C 1
ATOM 626 O O . TYR A 1 75 ? -13.712 -5.199 -0.249 1.00 92.81 75 TYR A O 1
ATOM 634 N N . PHE A 1 76 ? -13.758 -3.094 0.540 1.00 91.12 76 PHE A N 1
ATOM 635 C CA . PHE A 1 76 ? -13.865 -3.469 1.949 1.00 91.12 76 PHE A CA 1
ATOM 636 C C . PHE A 1 76 ? -14.542 -2.357 2.746 1.00 91.12 76 PHE A C 1
ATOM 638 O O . PHE A 1 76 ? -14.649 -1.231 2.266 1.00 91.12 76 PHE A O 1
ATOM 645 N N . ASN A 1 77 ? -14.991 -2.669 3.958 1.00 90.38 77 ASN A N 1
ATOM 646 C CA . ASN A 1 77 ? -15.511 -1.668 4.885 1.00 90.38 77 ASN A CA 1
ATOM 647 C C . ASN A 1 77 ? -14.412 -1.267 5.862 1.00 90.38 77 ASN A C 1
ATOM 649 O O . ASN A 1 77 ? -13.654 -2.124 6.320 1.00 90.38 77 ASN A O 1
ATOM 653 N N . LEU A 1 78 ? -14.350 0.013 6.221 1.00 84.50 78 LEU A N 1
ATOM 654 C CA . LEU A 1 78 ? -13.476 0.451 7.303 1.00 84.50 78 LEU A CA 1
ATOM 655 C C . LEU A 1 78 ? -14.077 0.009 8.643 1.00 84.50 78 LEU A C 1
ATOM 657 O O . LEU A 1 78 ? -15.081 0.557 9.086 1.00 84.50 78 LEU A O 1
ATOM 661 N N . THR A 1 79 ? -13.497 -1.004 9.277 1.00 82.88 79 THR A N 1
ATOM 662 C CA . THR A 1 79 ? -14.030 -1.592 10.519 1.00 82.88 79 THR A CA 1
ATOM 663 C C . THR A 1 79 ? -13.505 -0.924 11.783 1.00 82.88 79 THR A C 1
ATOM 665 O O . THR A 1 79 ? -14.117 -1.044 12.840 1.00 82.88 79 THR A O 1
ATOM 668 N N . GLN A 1 80 ? -12.388 -0.209 11.680 1.00 80.69 80 GLN A N 1
ATOM 669 C CA . GLN A 1 80 ? -11.689 0.392 12.807 1.00 80.69 80 GLN A CA 1
ATOM 670 C C . GLN A 1 80 ? -11.039 1.715 12.402 1.00 80.69 80 GLN A C 1
ATOM 672 O O . GLN A 1 80 ? -10.795 1.935 11.211 1.00 80.69 80 GLN A O 1
ATOM 677 N N . PRO A 1 81 ? -10.783 2.618 13.364 1.00 79.62 81 PRO A N 1
ATOM 678 C CA . PRO A 1 81 ? -10.084 3.861 13.079 1.00 79.62 81 PRO A CA 1
ATOM 679 C C . PRO A 1 81 ? -8.693 3.597 12.472 1.00 79.62 81 PRO A C 1
ATOM 681 O O . PRO A 1 81 ? -8.100 2.548 12.729 1.00 79.62 81 PRO A O 1
ATOM 684 N N . PRO A 1 82 ? -8.148 4.555 11.700 1.00 77.31 82 PRO A N 1
ATOM 685 C CA . PRO A 1 82 ? -6.839 4.463 11.049 1.00 77.31 82 PRO A CA 1
ATOM 686 C C . PRO A 1 82 ? -5.684 4.625 12.058 1.00 77.31 82 PRO A C 1
ATOM 688 O O . PRO A 1 82 ? -4.800 5.458 11.875 1.00 77.31 82 PRO A O 1
ATOM 691 N N . LEU A 1 83 ? -5.710 3.869 13.155 1.00 77.44 83 LEU A N 1
ATOM 692 C CA . LEU A 1 83 ? -4.722 3.916 14.225 1.00 77.44 83 LEU A CA 1
ATOM 693 C C . LEU A 1 83 ? -3.827 2.679 14.149 1.00 77.44 83 LEU A C 1
ATOM 695 O O . LEU A 1 83 ? -4.318 1.555 14.155 1.00 77.44 83 LEU A O 1
ATOM 699 N N . ILE A 1 84 ? -2.513 2.896 14.114 1.00 79.75 84 ILE A N 1
ATOM 700 C CA . ILE A 1 84 ? -1.516 1.824 14.167 1.00 79.75 84 ILE A CA 1
ATOM 701 C C . ILE A 1 84 ? -1.069 1.691 15.621 1.00 79.75 84 ILE A C 1
ATOM 703 O O . ILE A 1 84 ? -0.335 2.547 16.117 1.00 79.75 84 ILE A O 1
ATOM 707 N N . ALA A 1 85 ? -1.531 0.651 16.316 1.00 71.75 85 ALA A N 1
ATOM 708 C CA . ALA A 1 85 ? -1.029 0.332 17.652 1.00 71.75 85 ALA A CA 1
ATOM 709 C C . ALA A 1 85 ? 0.236 -0.535 17.557 1.00 71.75 85 ALA A C 1
ATOM 711 O O . ALA A 1 85 ? 1.220 -0.277 18.252 1.00 71.75 85 ALA A O 1
ATOM 712 N N . THR A 1 86 ? 0.230 -1.527 16.665 1.00 79.25 86 THR A N 1
ATOM 713 C CA . THR A 1 86 ? 1.358 -2.413 16.366 1.00 79.25 86 THR A CA 1
ATOM 714 C C . THR A 1 86 ? 1.392 -2.798 14.880 1.00 79.25 86 THR A C 1
ATOM 716 O O . THR A 1 86 ? 0.400 -2.674 14.168 1.00 79.25 86 THR A O 1
ATOM 719 N N . ILE A 1 87 ? 2.521 -3.343 14.407 1.00 81.38 87 ILE A N 1
ATOM 720 C CA . ILE A 1 87 ? 2.648 -3.906 13.044 1.00 81.38 87 ILE A CA 1
ATOM 721 C C . ILE A 1 87 ? 1.806 -5.181 12.839 1.00 81.38 87 ILE A C 1
ATOM 723 O O . ILE A 1 87 ? 1.731 -5.707 11.740 1.00 81.38 87 ILE A O 1
ATOM 727 N N . LYS A 1 88 ? 1.219 -5.744 13.899 1.00 85.56 88 LYS A N 1
ATOM 728 C CA . LYS A 1 88 ? 0.401 -6.963 13.807 1.00 85.56 88 LYS A CA 1
ATOM 729 C C . LYS A 1 88 ? -1.076 -6.663 13.598 1.00 85.56 88 LYS A C 1
ATOM 731 O O . LYS A 1 88 ? -1.844 -7.594 13.371 1.00 85.56 88 LYS A O 1
ATOM 736 N N . ASP A 1 89 ? -1.462 -5.397 13.687 1.00 85.31 89 ASP A N 1
ATOM 737 C CA . ASP A 1 89 ? -2.845 -4.991 13.533 1.00 85.31 89 ASP A CA 1
ATOM 738 C C . ASP A 1 89 ? -3.170 -4.822 12.054 1.00 85.31 89 ASP A C 1
ATOM 740 O O . ASP A 1 89 ? -2.413 -4.216 11.291 1.00 85.31 89 ASP A O 1
ATOM 744 N N . ASP A 1 90 ? -4.334 -5.323 11.652 1.00 90.69 90 ASP A N 1
ATOM 745 C CA . ASP A 1 90 ? -4.901 -4.913 10.379 1.00 90.69 90 ASP A CA 1
ATOM 746 C C . ASP A 1 90 ? -5.163 -3.406 10.445 1.00 90.69 90 ASP A C 1
ATOM 748 O O . ASP A 1 90 ? -5.704 -2.901 11.421 1.00 90.69 90 ASP A O 1
ATOM 752 N N . VAL A 1 91 ? -4.782 -2.642 9.433 1.00 91.12 91 VAL A N 1
ATOM 753 C CA . VAL A 1 91 ? -4.947 -1.192 9.459 1.00 91.12 91 VAL A CA 1
ATOM 754 C C . VAL A 1 91 ? -5.100 -0.636 8.056 1.00 91.12 91 VAL A C 1
ATOM 756 O O . VAL A 1 91 ? -4.478 -1.089 7.091 1.00 91.12 91 VAL A O 1
ATOM 759 N N . PHE A 1 92 ? -5.953 0.380 7.954 1.00 92.81 92 PHE A N 1
ATOM 760 C CA . PHE A 1 92 ? -6.087 1.206 6.768 1.00 92.81 92 PHE A CA 1
ATOM 761 C C . PHE A 1 92 ? -5.878 2.669 7.149 1.00 92.81 92 PHE A C 1
ATOM 763 O O . PHE A 1 92 ? -6.733 3.264 7.798 1.00 92.81 92 PHE A O 1
ATOM 770 N N . CYS A 1 93 ? -4.739 3.244 6.776 1.00 91.19 93 CYS A N 1
ATOM 771 C CA . CYS A 1 93 ? -4.337 4.598 7.169 1.00 91.19 93 CYS A CA 1
ATOM 772 C C . CYS A 1 93 ? -3.551 5.291 6.051 1.00 91.19 93 CYS A C 1
ATOM 774 O O . CYS A 1 93 ? -3.339 4.720 4.978 1.00 91.19 93 CYS A O 1
ATOM 776 N N . THR A 1 94 ? -3.168 6.554 6.244 1.00 92.12 94 THR A N 1
ATOM 777 C CA . THR A 1 94 ? -2.403 7.270 5.217 1.00 92.12 94 THR A CA 1
ATOM 778 C C . THR A 1 94 ? -0.982 6.714 5.105 1.00 92.12 94 THR A C 1
ATOM 780 O O . THR A 1 94 ? -0.403 6.223 6.074 1.00 92.12 94 THR A O 1
ATOM 783 N N . LEU A 1 95 ? -0.384 6.818 3.916 1.00 94.00 95 LEU A N 1
ATOM 784 C CA . LEU A 1 95 ? 1.020 6.462 3.706 1.00 94.00 95 LEU A CA 1
ATOM 785 C C . LEU A 1 95 ? 1.956 7.283 4.594 1.00 94.00 95 LEU A C 1
ATOM 787 O O . LEU A 1 95 ? 2.963 6.750 5.043 1.00 94.00 95 LEU A O 1
ATOM 791 N N . HIS A 1 96 ? 1.627 8.552 4.845 1.00 92.19 96 HIS A N 1
ATOM 792 C CA . HIS A 1 96 ? 2.416 9.412 5.722 1.00 92.19 96 HIS A CA 1
ATOM 793 C C . HIS A 1 96 ? 2.454 8.858 7.150 1.00 92.19 96 HIS A C 1
ATOM 795 O O . HIS A 1 96 ? 3.541 8.664 7.691 1.00 92.19 96 HIS A O 1
ATOM 801 N N . ASP A 1 97 ? 1.288 8.550 7.723 1.00 91.69 97 ASP A N 1
ATOM 802 C CA . ASP A 1 97 ? 1.191 8.055 9.100 1.00 91.69 97 ASP A CA 1
ATOM 803 C C . ASP A 1 97 ? 1.860 6.687 9.240 1.00 91.69 97 ASP A C 1
ATOM 805 O O . ASP A 1 97 ? 2.633 6.464 10.168 1.00 91.69 97 ASP A O 1
ATOM 809 N N . TYR A 1 98 ? 1.617 5.785 8.283 1.00 94.00 98 TYR A N 1
ATOM 810 C CA . TYR A 1 98 ? 2.206 4.450 8.302 1.00 94.00 98 TYR A CA 1
ATOM 811 C C . TYR A 1 98 ? 3.726 4.489 8.166 1.00 94.00 98 TYR A C 1
ATOM 813 O O . TYR A 1 98 ? 4.432 3.891 8.968 1.00 94.00 98 TYR A O 1
ATOM 821 N N . TYR A 1 99 ? 4.250 5.204 7.170 1.00 93.94 99 TYR A N 1
ATOM 822 C CA . TYR A 1 99 ? 5.685 5.222 6.881 1.00 93.94 99 TYR A CA 1
ATOM 823 C C . TYR A 1 99 ? 6.517 5.872 7.996 1.00 93.94 99 TYR A C 1
ATOM 825 O O . TYR A 1 99 ? 7.673 5.499 8.195 1.00 93.94 99 TYR A O 1
ATOM 833 N N . ASN A 1 100 ? 5.936 6.829 8.724 1.00 91.88 100 ASN A N 1
ATOM 834 C CA . ASN A 1 100 ? 6.606 7.548 9.809 1.00 91.88 100 ASN A CA 1
ATOM 835 C C . ASN A 1 100 ? 6.363 6.937 11.198 1.00 91.88 100 ASN A C 1
ATOM 837 O O . ASN A 1 100 ? 6.865 7.476 12.183 1.00 91.88 100 ASN A O 1
ATOM 841 N N . HIS A 1 101 ? 5.618 5.833 11.300 1.00 92.94 101 HIS A N 1
ATOM 842 C CA . HIS A 1 101 ? 5.277 5.233 12.587 1.00 92.94 101 HIS A CA 1
ATOM 843 C C . HIS A 1 101 ? 6.499 4.614 13.289 1.00 92.94 101 HIS A C 1
ATOM 845 O O . HIS A 1 101 ? 6.755 4.908 14.455 1.00 92.94 101 HIS A O 1
ATOM 851 N N . ASN A 1 102 ? 7.266 3.760 12.599 1.00 92.62 102 ASN A N 1
ATOM 852 C CA . ASN A 1 102 ? 8.504 3.160 13.115 1.00 92.62 102 ASN A CA 1
ATOM 853 C C . ASN A 1 102 ? 9.389 2.579 11.984 1.00 92.62 102 ASN A C 1
ATOM 855 O O . ASN A 1 102 ? 9.045 2.617 10.805 1.00 92.62 102 ASN A O 1
ATOM 859 N N . ASN A 1 103 ? 10.545 2.003 12.332 1.00 93.81 103 ASN A N 1
ATOM 860 C CA . ASN A 1 103 ? 11.464 1.427 11.339 1.00 93.81 103 ASN A CA 1
ATOM 861 C C . ASN A 1 103 ? 10.899 0.189 10.616 1.00 93.81 103 ASN A C 1
ATOM 863 O O . ASN A 1 103 ? 11.239 -0.044 9.456 1.00 93.81 103 ASN A O 1
ATOM 867 N N . GLU A 1 104 ? 10.048 -0.604 11.271 1.00 92.75 104 GLU A N 1
ATOM 868 C CA . GLU A 1 104 ? 9.466 -1.819 10.682 1.00 92.75 104 GLU A CA 1
ATOM 869 C C . GLU A 1 104 ? 8.425 -1.480 9.611 1.00 92.75 104 GLU A C 1
ATOM 871 O O . GLU A 1 104 ? 8.477 -2.002 8.496 1.00 92.75 104 GLU A O 1
ATOM 876 N N . THR A 1 105 ? 7.519 -0.551 9.917 1.00 93.75 105 THR A N 1
ATOM 877 C CA . THR A 1 105 ? 6.535 -0.009 8.968 1.00 93.75 105 THR A CA 1
ATOM 878 C C . THR A 1 105 ? 7.228 0.627 7.763 1.00 93.75 105 THR A C 1
ATOM 880 O O . THR A 1 105 ? 6.875 0.317 6.624 1.00 93.75 105 THR A O 1
ATOM 883 N N . LYS A 1 106 ? 8.283 1.417 7.989 1.00 95.00 106 LYS A N 1
ATOM 884 C CA . LYS A 1 106 ? 9.129 1.982 6.931 1.00 95.00 106 LYS A CA 1
ATOM 885 C C . LYS A 1 106 ? 9.722 0.905 6.016 1.00 95.00 106 LYS A C 1
ATOM 887 O O . LYS A 1 106 ? 9.486 0.925 4.809 1.00 95.00 106 LYS A O 1
ATOM 892 N N . SER A 1 107 ? 10.420 -0.073 6.599 1.00 94.12 107 SER A N 1
ATOM 893 C CA . SER A 1 107 ? 11.027 -1.197 5.867 1.00 94.12 107 SER A CA 1
ATOM 894 C C . SER A 1 107 ? 9.990 -1.989 5.062 1.00 94.12 107 SER A C 1
ATOM 896 O O . SER A 1 107 ? 10.226 -2.385 3.920 1.00 94.12 107 SER A O 1
ATOM 898 N N . THR A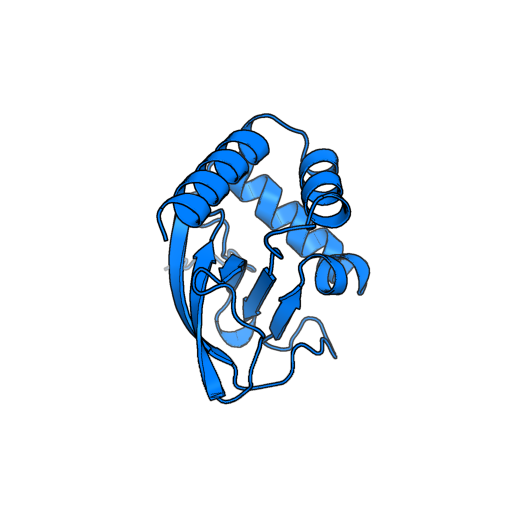 1 108 ? 8.792 -2.158 5.624 1.00 95.00 108 THR A N 1
ATOM 899 C CA . THR A 1 108 ? 7.676 -2.846 4.970 1.00 95.00 108 THR A CA 1
ATOM 900 C C . THR A 1 108 ? 7.227 -2.119 3.693 1.00 95.00 108 THR A C 1
ATOM 902 O O . THR A 1 108 ? 7.015 -2.760 2.659 1.00 95.00 108 THR A O 1
ATOM 905 N N . ILE A 1 109 ? 7.125 -0.787 3.727 1.00 95.81 109 ILE A N 1
ATOM 906 C CA . ILE A 1 109 ? 6.794 0.031 2.549 1.00 95.81 109 ILE A CA 1
ATOM 907 C C . ILE A 1 109 ? 7.922 -0.011 1.516 1.00 95.81 109 ILE A C 1
ATOM 909 O O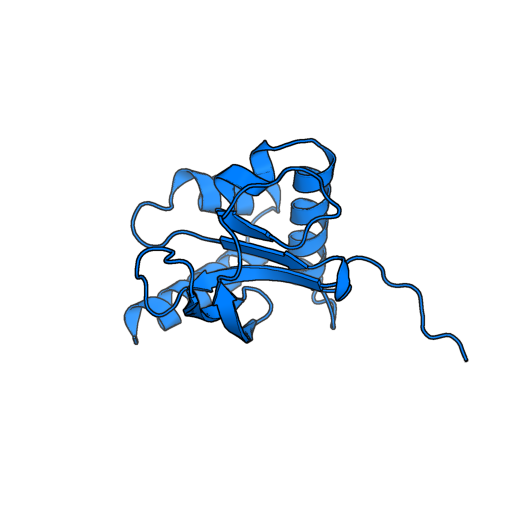 . ILE A 1 109 ? 7.650 -0.232 0.333 1.00 95.81 109 ILE A O 1
ATOM 913 N N . ASP A 1 110 ? 9.172 0.152 1.952 1.00 95.69 110 ASP A N 1
ATOM 914 C CA . ASP A 1 110 ? 10.343 0.111 1.071 1.00 95.69 110 ASP A CA 1
ATOM 915 C C . ASP A 1 110 ? 10.413 -1.223 0.310 1.00 95.69 110 ASP A C 1
ATOM 917 O O . ASP A 1 110 ? 10.593 -1.245 -0.914 1.00 95.69 110 ASP A O 1
ATOM 921 N N . ASN A 1 111 ? 10.185 -2.337 1.011 1.00 95.06 111 ASN A N 1
ATOM 922 C CA . ASN A 1 111 ? 10.142 -3.676 0.430 1.00 95.06 111 ASN A CA 1
ATOM 923 C C . ASN A 1 111 ? 8.999 -3.823 -0.589 1.00 95.06 111 ASN A C 1
ATOM 925 O O . ASN A 1 111 ? 9.224 -4.267 -1.715 1.00 95.06 111 ASN A O 1
ATOM 929 N N . TYR A 1 112 ? 7.778 -3.409 -0.239 1.00 95.44 112 TYR A N 1
ATOM 930 C CA . TYR A 1 112 ? 6.630 -3.471 -1.151 1.00 95.44 112 TYR A CA 1
ATOM 931 C C . TYR A 1 112 ? 6.870 -2.669 -2.444 1.00 95.44 112 TYR A C 1
ATOM 933 O O . TYR A 1 112 ? 6.640 -3.179 -3.546 1.00 95.44 112 TYR A O 1
ATOM 941 N N . ILE A 1 113 ? 7.366 -1.430 -2.340 1.00 95.50 113 ILE A N 1
ATOM 942 C CA . ILE A 1 113 ? 7.635 -0.587 -3.515 1.00 95.50 113 ILE A CA 1
ATOM 943 C C . ILE A 1 113 ? 8.752 -1.194 -4.374 1.00 95.50 113 ILE A C 1
ATOM 945 O O . ILE A 1 113 ? 8.632 -1.196 -5.604 1.00 95.50 113 ILE A O 1
ATOM 949 N N . SER A 1 114 ? 9.791 -1.754 -3.748 1.00 94.88 114 SER A N 1
ATOM 950 C CA . SER A 1 114 ? 10.872 -2.465 -4.445 1.00 94.88 114 SER A CA 1
ATOM 951 C C . SER A 1 114 ? 10.331 -3.664 -5.231 1.00 94.88 114 SER A C 1
ATOM 953 O O . SER A 1 114 ? 10.519 -3.728 -6.444 1.00 94.88 114 SER A O 1
ATOM 955 N N . LYS A 1 115 ? 9.521 -4.530 -4.601 1.00 94.62 115 LYS A N 1
ATOM 956 C CA . LYS A 1 115 ? 8.871 -5.675 -5.267 1.00 94.62 115 LYS A CA 1
ATOM 957 C C . LYS A 1 115 ? 8.021 -5.251 -6.467 1.00 94.62 115 LYS A C 1
ATOM 959 O O . LYS A 1 115 ? 8.059 -5.905 -7.511 1.00 94.62 115 LYS A O 1
ATOM 964 N N . ILE A 1 116 ? 7.257 -4.154 -6.358 1.00 93.94 116 ILE A N 1
ATOM 965 C CA . ILE A 1 116 ? 6.528 -3.616 -7.517 1.00 93.94 116 ILE A CA 1
ATOM 966 C C . ILE A 1 116 ? 7.514 -3.226 -8.602 1.00 93.94 116 ILE A C 1
ATOM 968 O O . ILE A 1 116 ? 7.298 -3.587 -9.757 1.00 93.94 116 ILE A O 1
ATOM 972 N N . LYS A 1 117 ? 8.553 -2.455 -8.276 1.00 92.56 117 LYS A N 1
ATOM 973 C CA . LYS A 1 117 ? 9.523 -1.955 -9.253 1.00 92.56 117 LYS A CA 1
ATOM 974 C C . LYS A 1 117 ? 10.173 -3.101 -10.028 1.00 92.56 117 LYS A C 1
ATOM 976 O O . LYS A 1 117 ? 10.156 -3.047 -11.259 1.00 92.56 117 LYS A O 1
ATOM 981 N N . ASP A 1 118 ? 10.545 -4.161 -9.324 1.00 91.88 118 ASP A N 1
ATOM 982 C CA . ASP A 1 118 ? 11.182 -5.370 -9.855 1.00 91.88 118 ASP A CA 1
ATOM 983 C C . ASP A 1 118 ? 10.207 -6.326 -10.571 1.00 91.88 118 ASP A C 1
ATOM 985 O O . ASP A 1 118 ? 10.596 -7.395 -11.027 1.00 91.88 118 ASP A O 1
ATOM 989 N N . ASN A 1 119 ? 8.939 -5.927 -10.739 1.00 89.25 119 ASN A N 1
ATOM 990 C CA . ASN A 1 119 ? 7.891 -6.705 -11.410 1.00 89.25 119 ASN A CA 1
ATOM 991 C C . ASN A 1 119 ? 7.623 -8.071 -10.757 1.00 89.25 119 ASN A C 1
ATOM 993 O O . ASN A 1 119 ? 7.309 -9.033 -11.456 1.00 89.25 119 ASN A O 1
ATOM 997 N N . HIS A 1 120 ? 7.697 -8.165 -9.426 1.00 92.12 120 HIS A N 1
ATOM 998 C CA . HIS A 1 120 ? 7.226 -9.364 -8.735 1.00 92.12 120 HIS A CA 1
ATOM 999 C C . HIS A 1 120 ? 5.749 -9.621 -9.071 1.00 92.12 120 HIS A C 1
ATOM 1001 O O . HIS A 1 120 ? 4.961 -8.683 -9.197 1.00 92.12 120 HIS A O 1
ATOM 1007 N N . ASN A 1 121 ? 5.360 -10.895 -9.164 1.00 87.69 121 ASN A N 1
ATOM 1008 C CA . ASN A 1 121 ? 3.976 -11.283 -9.466 1.00 87.69 121 ASN A CA 1
ATOM 1009 C C . ASN A 1 121 ? 3.012 -10.973 -8.311 1.00 87.69 121 ASN A C 1
ATOM 1011 O O . ASN A 1 121 ? 1.849 -10.653 -8.545 1.00 87.69 121 ASN A O 1
ATOM 1015 N N . THR A 1 122 ? 3.497 -11.059 -7.070 1.00 91.50 122 THR A N 1
ATOM 1016 C CA . THR A 1 122 ? 2.706 -10.905 -5.840 1.00 91.50 122 THR A CA 1
ATOM 1017 C C . THR A 1 122 ? 3.386 -9.943 -4.856 1.00 91.50 122 THR A C 1
ATOM 1019 O O . THR A 1 122 ? 3.747 -10.333 -3.744 1.00 91.50 122 THR A O 1
ATOM 1022 N N . PRO A 1 123 ? 3.603 -8.669 -5.237 1.00 92.00 123 PRO A N 1
ATOM 1023 C CA . PRO A 1 123 ? 4.313 -7.696 -4.406 1.00 92.00 123 PRO A CA 1
ATOM 1024 C C . PRO A 1 123 ? 3.595 -7.404 -3.083 1.00 92.00 123 PRO A C 1
ATOM 1026 O O . PRO A 1 123 ? 4.226 -6.934 -2.143 1.00 92.00 123 PRO A O 1
ATOM 1029 N N . TRP A 1 124 ? 2.296 -7.704 -3.019 1.00 94.31 124 TRP A N 1
ATOM 1030 C CA . TRP A 1 124 ? 1.438 -7.486 -1.862 1.00 94.31 124 TRP A CA 1
ATOM 1031 C C . TRP A 1 124 ? 1.572 -8.540 -0.759 1.00 94.31 124 TRP A C 1
ATOM 1033 O O . TRP A 1 124 ? 0.960 -8.366 0.284 1.00 94.31 124 TRP A O 1
ATOM 1043 N N . LEU A 1 125 ? 2.315 -9.635 -0.953 1.00 94.19 125 LEU A N 1
ATOM 1044 C CA . LEU A 1 125 ? 2.516 -10.619 0.117 1.00 94.19 125 LEU A CA 1
ATOM 1045 C C . LEU A 1 125 ? 3.572 -10.123 1.115 1.00 94.19 125 LEU A C 1
ATOM 1047 O O . LEU A 1 125 ? 4.689 -9.762 0.714 1.00 94.19 125 LEU A O 1
ATOM 1051 N N . LEU A 1 126 ? 3.212 -10.118 2.405 1.00 89.06 126 LEU A N 1
ATOM 1052 C CA . LEU A 1 126 ? 4.111 -9.742 3.504 1.00 89.06 126 LEU A CA 1
ATOM 1053 C C . LEU A 1 126 ? 5.195 -10.811 3.688 1.00 89.06 126 LEU A C 1
ATOM 1055 O O . LEU A 1 126 ? 6.380 -10.518 3.521 1.00 89.06 126 LEU A O 1
ATOM 1059 N N . ASN A 1 127 ? 4.774 -12.058 3.897 1.00 85.31 127 ASN A N 1
ATOM 1060 C CA . ASN A 1 127 ? 5.632 -13.229 4.005 1.00 85.31 127 ASN A CA 1
ATOM 1061 C C . ASN A 1 127 ? 5.443 -14.121 2.774 1.00 85.31 127 ASN A C 1
ATOM 1063 O O . ASN A 1 127 ? 4.347 -14.616 2.510 1.00 85.31 127 ASN A O 1
ATOM 1067 N N . ASN A 1 128 ? 6.527 -14.347 2.035 1.00 62.47 128 ASN A N 1
ATOM 1068 C CA . ASN A 1 128 ? 6.598 -15.401 1.026 1.00 62.47 128 ASN A CA 1
ATOM 1069 C C . ASN A 1 128 ? 7.062 -16.692 1.714 1.00 62.47 128 ASN A C 1
ATOM 1071 O O . ASN A 1 128 ? 8.142 -17.197 1.414 1.00 62.47 128 ASN A O 1
ATOM 1075 N N . GLU A 1 129 ? 6.301 -17.209 2.678 1.00 50.38 129 GLU A N 1
ATOM 1076 C CA . GLU A 1 129 ? 6.451 -18.630 2.981 1.00 50.38 129 GLU A CA 1
ATOM 1077 C C . GLU A 1 129 ? 5.908 -19.365 1.761 1.00 50.38 129 GLU A C 1
ATOM 1079 O O . GLU A 1 129 ? 4.729 -19.259 1.420 1.00 50.38 129 GLU A O 1
ATOM 1084 N N . ASN A 1 130 ? 6.814 -20.002 1.020 1.00 39.97 130 ASN A N 1
ATOM 1085 C CA . ASN A 1 130 ? 6.442 -20.910 -0.046 1.00 39.97 130 ASN A CA 1
ATOM 1086 C C . ASN A 1 130 ? 5.390 -21.874 0.510 1.00 39.97 130 ASN A C 1
ATOM 1088 O O . ASN A 1 130 ? 5.663 -22.578 1.480 1.00 39.97 130 ASN A O 1
ATOM 1092 N N . VAL A 1 131 ? 4.232 -21.967 -0.142 1.00 42.34 131 VAL A N 1
ATOM 1093 C CA . VAL A 1 131 ? 3.479 -23.221 -0.129 1.00 42.34 131 VAL A CA 1
ATOM 1094 C C . VAL A 1 131 ? 4.362 -24.221 -0.883 1.00 42.34 131 VAL A C 1
ATOM 1096 O O . VAL A 1 131 ? 4.298 -24.331 -2.104 1.00 42.34 131 VAL A O 1
ATOM 1099 N N . GLN A 1 132 ? 5.312 -24.812 -0.161 1.00 33.66 132 GLN A N 1
ATOM 1100 C CA . GLN A 1 132 ? 5.946 -26.071 -0.513 1.00 33.66 132 GLN A CA 1
ATOM 1101 C C . GLN A 1 132 ? 4.963 -27.159 -0.082 1.00 33.66 132 GLN A C 1
ATOM 1103 O O . GLN A 1 132 ? 4.771 -27.367 1.115 1.00 33.66 132 GLN A O 1
ATOM 1108 N N . GLU A 1 133 ? 4.325 -27.802 -1.057 1.00 32.84 133 GLU A N 1
ATOM 1109 C CA . GLU A 1 133 ? 4.023 -29.234 -0.959 1.00 32.84 133 GLU A CA 1
ATOM 1110 C C . GLU A 1 133 ? 5.179 -30.011 -1.596 1.00 32.84 133 GLU A C 1
ATOM 1112 O O . GLU A 1 133 ? 5.682 -29.550 -2.652 1.00 32.84 133 GLU A O 1
#